Protein AF-A0A520J9D4-F1 (afdb_monomer)

Nearest PDB structures (foldseek):
  1s4c-assembly1_A  TM=6.058E-01  e=1.768E-01  Haemophilus influenzae
  1s4c-assembly1_D  TM=5.474E-01  e=1.868E-01  Haemophilus influenzae
  1s4c-assembly2_B  TM=5.510E-01  e=6.228E-01  Haemophilus influenzae

Solvent-accessible surface area (backbone atoms only — not comparable to full-atom values): 8571 Å² total; per-residue (Å²): 135,86,86,83,84,80,84,82,82,82,83,80,81,81,82,78,74,80,78,78,76,77,42,54,90,76,58,72,62,53,75,66,54,53,54,50,47,53,55,48,49,65,74,66,55,55,92,89,54,34,69,50,75,48,76,60,30,54,35,83,94,47,70,51,62,47,76,47,77,74,46,89,77,75,31,33,27,32,61,85,47,62,50,77,49,66,36,86,65,72,69,53,73,48,48,36,40,56,43,61,36,76,69,38,81,76,50,96,68,39,31,35,27,82,42,66,46,82,38,53,76,42,81,43,44,60,74,42,71,52,74,46,57,47,59,42,23,60

pLDDT: mean 89.0, std 16.45, range [37.81, 98.75]

Structure (mmCIF, N/CA/C/O backbone):
data_AF-A0A520J9D4-F1
#
_entry.id   AF-A0A520J9D4-F1
#
loop_
_atom_site.group_PDB
_atom_site.id
_atom_site.type_symbol
_atom_site.label_atom_id
_atom_site.label_alt_id
_atom_site.label_comp_id
_atom_site.label_asym_id
_atom_site.label_entity_id
_atom_site.label_seq_id
_atom_site.pdbx_PDB_ins_code
_atom_site.Cartn_x
_atom_site.Cartn_y
_atom_site.Cartn_z
_atom_site.occupancy
_atom_site.B_iso_or_equiv
_atom_site.auth_seq_id
_atom_site.auth_comp_id
_atom_site.auth_asym_id
_atom_site.auth_atom_id
_atom_site.pdbx_PDB_model_num
ATOM 1 N N . MET A 1 1 ? -56.507 -25.238 -53.911 1.00 46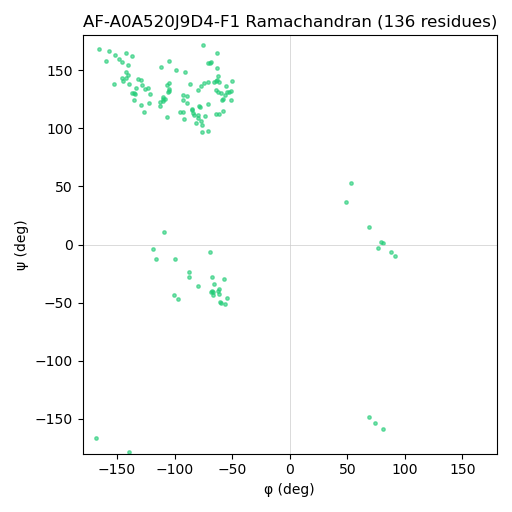.38 1 MET A N 1
ATOM 2 C CA . MET A 1 1 ? -55.665 -24.021 -53.819 1.00 46.38 1 MET A CA 1
ATOM 3 C C . MET A 1 1 ? -54.519 -24.321 -52.855 1.00 46.38 1 MET A C 1
ATOM 5 O O . MET A 1 1 ? -54.764 -24.973 -51.852 1.00 46.38 1 MET A O 1
ATOM 9 N N . ARG A 1 2 ? -53.276 -24.006 -53.240 1.00 37.81 2 ARG A N 1
ATOM 10 C CA . ARG A 1 2 ? -52.013 -24.528 -52.663 1.00 37.81 2 ARG A CA 1
ATOM 11 C C . ARG A 1 2 ? -51.746 -23.975 -51.246 1.00 37.81 2 ARG A C 1
ATOM 13 O O . ARG A 1 2 ? -51.948 -22.777 -51.069 1.00 37.81 2 ARG A O 1
ATOM 20 N N . PRO A 1 3 ? -51.251 -24.770 -50.276 1.00 47.78 3 PRO A N 1
ATOM 21 C CA . PRO A 1 3 ? -50.795 -24.232 -48.999 1.00 47.78 3 PRO A CA 1
ATOM 22 C C . PRO A 1 3 ? -49.384 -23.640 -49.154 1.00 47.78 3 PRO A C 1
ATOM 24 O O . PRO A 1 3 ? -48.503 -24.256 -49.753 1.00 47.78 3 PRO A O 1
ATOM 27 N N . LEU A 1 4 ? -49.178 -22.429 -48.638 1.00 44.75 4 LEU A N 1
ATOM 28 C CA . LEU A 1 4 ? -47.867 -21.789 -48.518 1.00 44.75 4 LEU A CA 1
ATOM 29 C C . LEU A 1 4 ? -47.205 -22.262 -47.216 1.00 44.75 4 LEU A C 1
ATOM 31 O O . LEU A 1 4 ? -47.706 -21.979 -46.132 1.00 44.75 4 LEU A O 1
ATOM 35 N N . LEU A 1 5 ? -46.085 -22.980 -47.329 1.00 48.41 5 LEU A N 1
ATOM 36 C CA . LEU A 1 5 ? -45.170 -23.251 -46.218 1.00 48.41 5 LEU A CA 1
ATOM 37 C C . LEU A 1 5 ? -44.301 -22.004 -45.989 1.00 48.41 5 LEU A C 1
ATOM 39 O O . LEU A 1 5 ? -43.552 -21.609 -46.881 1.00 48.41 5 LEU A O 1
ATOM 43 N N . ALA A 1 6 ? -44.375 -21.404 -44.802 1.00 46.06 6 ALA A N 1
ATOM 44 C CA . ALA A 1 6 ? -43.428 -20.385 -44.362 1.00 46.06 6 ALA A CA 1
ATOM 45 C C . ALA A 1 6 ? -42.298 -21.062 -43.569 1.00 46.06 6 ALA A C 1
ATOM 47 O O . ALA A 1 6 ? -42.534 -21.630 -42.505 1.00 46.06 6 ALA A O 1
ATOM 48 N N . ALA A 1 7 ? -41.076 -21.022 -44.101 1.00 51.00 7 ALA A N 1
ATOM 49 C CA . ALA A 1 7 ? -39.876 -21.480 -43.408 1.00 51.00 7 ALA A CA 1
ATOM 50 C C . ALA A 1 7 ? -39.340 -20.351 -42.514 1.00 51.00 7 ALA A C 1
ATOM 52 O O . ALA A 1 7 ? -38.941 -19.298 -43.011 1.00 51.00 7 ALA A O 1
ATOM 53 N N . ALA A 1 8 ? -39.334 -20.564 -41.198 1.00 50.72 8 ALA A N 1
ATOM 54 C CA . ALA A 1 8 ? -38.698 -19.662 -40.246 1.00 50.72 8 ALA A CA 1
ATOM 55 C C . ALA A 1 8 ? -37.201 -19.998 -40.146 1.00 50.72 8 ALA A C 1
ATOM 57 O O . ALA A 1 8 ? -36.826 -21.072 -39.679 1.00 50.72 8 ALA A O 1
ATOM 58 N N . VAL A 1 9 ? -36.344 -19.081 -40.596 1.00 53.09 9 VAL A N 1
ATOM 59 C CA . VAL A 1 9 ? -34.890 -19.160 -40.409 1.00 53.09 9 VAL A CA 1
ATOM 60 C C . VAL A 1 9 ? -34.566 -18.621 -39.017 1.00 53.09 9 VAL A C 1
ATOM 62 O O . VAL A 1 9 ? -34.725 -17.430 -38.758 1.00 53.09 9 VAL A O 1
ATOM 65 N N . ALA A 1 10 ? -34.125 -19.491 -38.109 1.00 55.66 10 ALA A N 1
ATOM 66 C CA . ALA A 1 10 ? -33.582 -19.074 -36.822 1.00 55.66 10 ALA A CA 1
ATOM 67 C C . ALA A 1 10 ? -32.124 -18.627 -37.014 1.00 55.66 10 ALA A C 1
ATOM 69 O O . ALA A 1 10 ? -31.249 -19.440 -37.307 1.00 55.66 10 ALA A O 1
ATOM 70 N N . ILE A 1 11 ? -31.863 -17.328 -36.862 1.00 59.25 11 ILE A N 1
ATOM 71 C CA . ILE A 1 11 ? -30.504 -16.776 -36.836 1.00 59.25 11 ILE A CA 1
ATOM 72 C C . ILE A 1 11 ? -29.962 -16.974 -35.417 1.00 59.25 11 ILE A C 1
ATOM 74 O O . ILE A 1 11 ? -30.355 -16.269 -34.489 1.00 59.25 11 ILE A O 1
ATOM 78 N N . ALA A 1 12 ? -29.072 -17.949 -35.238 1.00 58.00 12 ALA A N 1
ATOM 79 C CA . ALA A 1 12 ? -28.316 -18.105 -34.003 1.00 58.00 12 ALA A CA 1
ATOM 80 C C . ALA A 1 12 ? -27.191 -17.058 -33.969 1.00 58.00 12 ALA A C 1
ATOM 82 O O . ALA A 1 12 ? -26.209 -17.163 -34.702 1.00 58.00 12 ALA A O 1
ATOM 83 N N . ALA A 1 13 ? -27.342 -16.031 -33.133 1.00 56.25 13 ALA A N 1
ATOM 84 C CA . ALA A 1 13 ? -26.286 -15.061 -32.877 1.00 56.25 13 ALA A CA 1
ATOM 85 C C . ALA A 1 13 ? -25.240 -15.682 -31.936 1.00 56.25 13 ALA A C 1
ATOM 87 O O . ALA A 1 13 ? -25.458 -15.794 -30.731 1.00 56.25 13 ALA A O 1
ATOM 88 N N . THR A 1 14 ? -24.096 -16.098 -32.478 1.00 57.53 14 THR A N 1
ATOM 89 C CA . THR A 1 14 ? -22.933 -16.491 -31.676 1.00 57.53 14 THR A CA 1
ATOM 90 C C . THR A 1 14 ? -22.243 -15.237 -31.149 1.00 57.53 14 THR A C 1
ATOM 92 O O . THR A 1 14 ? -21.451 -14.608 -31.849 1.00 57.53 14 THR A O 1
ATOM 95 N N . SER A 1 15 ? -22.544 -14.852 -29.912 1.00 58.06 15 SER A N 1
ATOM 96 C CA . SER A 1 15 ? -21.785 -13.834 -29.187 1.00 58.06 15 SER A CA 1
ATOM 97 C C . SER A 1 15 ? -20.410 -14.395 -28.812 1.00 58.06 15 SER A C 1
ATOM 99 O O . SER A 1 15 ? -20.276 -15.125 -27.830 1.00 58.06 15 SER A O 1
ATOM 101 N N . SER A 1 16 ? -19.383 -14.080 -29.602 1.00 61.00 16 SER A N 1
ATOM 102 C CA . SER A 1 16 ? -17.990 -14.343 -29.244 1.00 61.00 16 SER A CA 1
ATOM 103 C C . SER A 1 16 ? -17.555 -13.356 -28.160 1.00 61.00 16 SER A C 1
ATOM 105 O O . SER A 1 16 ? -17.425 -12.160 -28.428 1.00 61.00 16 SER A O 1
ATOM 107 N N . LEU A 1 17 ? -17.336 -13.841 -26.937 1.00 55.91 17 LEU A N 1
ATOM 108 C CA . LEU A 1 17 ? -16.644 -13.057 -25.916 1.00 55.91 17 LEU A CA 1
ATOM 109 C C . LEU A 1 17 ? -15.190 -12.832 -26.367 1.00 55.91 17 LEU A C 1
ATOM 111 O O . LEU A 1 17 ? -14.586 -13.757 -26.918 1.00 55.91 17 LEU A O 1
ATOM 115 N N . PRO A 1 18 ? -14.615 -11.635 -26.158 1.00 48.12 18 PRO A N 1
ATOM 116 C CA . PRO A 1 18 ? -13.219 -11.395 -26.487 1.00 48.12 18 PRO A CA 1
ATOM 117 C C . PRO A 1 18 ? -12.338 -12.358 -25.685 1.00 48.12 18 PRO A C 1
ATOM 119 O O . PRO A 1 18 ? -12.493 -12.494 -24.469 1.00 48.12 18 PRO A O 1
ATOM 122 N N . ALA A 1 19 ? -11.422 -13.038 -26.375 1.00 53.91 19 ALA A N 1
ATOM 123 C CA . ALA A 1 19 ? -10.399 -13.843 -25.730 1.00 53.91 19 ALA A CA 1
ATOM 124 C C . ALA A 1 19 ? -9.588 -12.933 -24.798 1.00 53.91 19 ALA A C 1
ATOM 126 O O . ALA A 1 19 ? -9.072 -11.902 -25.231 1.00 53.91 19 ALA A O 1
ATOM 127 N N . ARG A 1 20 ? -9.494 -13.295 -23.514 1.00 58.59 20 ARG A N 1
ATOM 128 C CA . ARG A 1 20 ? -8.547 -12.652 -22.601 1.00 58.59 20 ARG A CA 1
ATOM 129 C C . ARG A 1 20 ? -7.157 -12.921 -23.161 1.00 58.59 20 ARG A C 1
ATOM 131 O O . ARG A 1 20 ? -6.735 -14.074 -23.199 1.00 58.59 20 ARG A O 1
ATOM 138 N N . THR A 1 21 ? -6.476 -11.885 -23.634 1.00 55.00 21 THR A N 1
ATOM 139 C CA . THR A 1 21 ? -5.060 -11.979 -23.975 1.00 55.00 21 THR A CA 1
ATOM 140 C C . THR A 1 21 ? -4.342 -12.423 -22.706 1.00 55.00 21 THR A C 1
ATOM 142 O O . THR A 1 21 ? -4.400 -11.713 -21.702 1.00 55.00 21 THR A O 1
ATOM 145 N N . ALA A 1 22 ? -3.749 -13.619 -22.715 1.00 62.88 22 ALA A N 1
ATOM 146 C CA . ALA A 1 22 ? -2.864 -14.030 -21.633 1.00 62.88 22 ALA A CA 1
ATOM 147 C C . ALA A 1 22 ? -1.765 -12.964 -21.519 1.00 62.88 22 ALA A C 1
ATOM 149 O O . ALA A 1 22 ? -1.215 -12.539 -22.540 1.00 62.88 22 ALA A O 1
ATOM 150 N N . GLY A 1 23 ? -1.540 -12.452 -20.307 1.00 68.62 23 GLY A N 1
ATOM 151 C CA . GLY A 1 23 ? -0.510 -11.441 -20.073 1.00 68.62 23 GLY A CA 1
ATOM 152 C C . GLY A 1 23 ? 0.877 -12.000 -20.387 1.00 68.62 23 GLY A C 1
ATOM 153 O O . GLY A 1 23 ? 1.045 -13.210 -20.507 1.00 68.62 23 GLY A O 1
ATOM 154 N N . ASP A 1 24 ? 1.876 -11.130 -20.520 1.00 78.06 24 ASP A N 1
ATOM 155 C CA . ASP A 1 24 ? 3.270 -11.574 -20.570 1.00 78.06 24 ASP A CA 1
ATOM 156 C C . ASP A 1 24 ? 3.627 -12.231 -19.221 1.00 78.06 24 ASP A C 1
ATOM 158 O O . ASP A 1 24 ? 3.686 -11.521 -18.211 1.00 78.06 24 ASP A O 1
ATOM 162 N N . PRO A 1 25 ? 3.880 -13.555 -19.166 1.00 79.94 25 PRO A N 1
ATOM 163 C CA . PRO A 1 25 ? 4.203 -14.238 -17.913 1.00 79.94 25 PRO A CA 1
ATOM 164 C C . PRO A 1 25 ? 5.580 -13.829 -17.365 1.00 79.94 25 PRO A C 1
ATOM 166 O O . PRO A 1 25 ? 5.953 -14.225 -16.264 1.00 79.94 25 PRO A O 1
ATOM 169 N N . THR A 1 26 ? 6.345 -13.044 -18.130 1.00 84.44 26 THR A N 1
ATOM 170 C CA . THR A 1 26 ? 7.648 -12.481 -17.762 1.00 84.44 26 THR A CA 1
ATOM 171 C C . THR A 1 26 ? 7.603 -10.973 -17.520 1.00 84.44 26 THR A C 1
ATOM 173 O O . THR A 1 26 ? 8.656 -10.348 -17.385 1.00 84.44 26 THR A O 1
ATOM 176 N N . SER A 1 27 ? 6.399 -10.387 -17.437 1.00 87.06 27 SER A N 1
ATOM 177 C CA . SER A 1 27 ? 6.226 -8.952 -17.219 1.00 87.06 27 SER A CA 1
ATOM 178 C C . SER A 1 27 ? 7.044 -8.480 -16.013 1.00 87.06 27 SER A C 1
ATOM 180 O O . SER A 1 27 ? 7.038 -9.085 -14.939 1.00 87.06 27 SER A O 1
ATOM 182 N N . PHE A 1 28 ? 7.776 -7.388 -16.204 1.00 91.75 28 PHE A N 1
ATOM 183 C CA . PHE A 1 28 ? 8.727 -6.858 -15.238 1.00 91.75 28 PHE A CA 1
ATOM 184 C C . PHE A 1 28 ? 8.736 -5.331 -15.302 1.00 91.75 28 PHE A C 1
ATOM 186 O O . PHE A 1 28 ? 8.647 -4.747 -16.381 1.00 91.75 28 PHE A O 1
ATOM 193 N N . ALA A 1 29 ? 8.892 -4.687 -14.146 1.00 94.00 29 ALA A N 1
ATOM 194 C CA . ALA A 1 29 ? 9.115 -3.250 -14.041 1.00 94.00 29 ALA A CA 1
ATOM 195 C C . ALA A 1 29 ? 10.533 -3.000 -13.522 1.00 94.00 29 ALA A C 1
ATOM 197 O O . ALA A 1 29 ? 10.873 -3.397 -12.403 1.00 94.00 29 ALA A O 1
ATOM 198 N N . ALA A 1 30 ? 11.366 -2.312 -14.307 1.00 96.38 30 ALA A N 1
ATOM 199 C CA . ALA A 1 30 ? 12.698 -1.951 -13.847 1.00 96.38 30 ALA A CA 1
ATOM 200 C C . ALA A 1 30 ? 12.615 -0.911 -12.725 1.00 96.38 30 ALA A C 1
ATOM 202 O O . ALA A 1 30 ? 11.669 -0.128 -12.630 1.00 96.38 30 ALA A O 1
ATOM 203 N N . SER A 1 31 ? 13.662 -0.822 -11.899 1.00 96.00 31 SER A N 1
ATOM 204 C CA . SER A 1 31 ? 13.699 0.172 -10.816 1.00 96.00 31 SER A CA 1
ATOM 205 C C . SER A 1 31 ? 13.527 1.616 -11.319 1.00 96.00 31 SER A C 1
ATOM 207 O O . SER A 1 31 ? 12.989 2.462 -10.605 1.00 96.00 31 SER A O 1
ATOM 209 N N . ALA A 1 32 ? 13.961 1.904 -12.552 1.00 97.19 32 ALA A N 1
ATOM 210 C CA . ALA A 1 32 ? 13.746 3.192 -13.202 1.00 97.19 32 ALA A CA 1
ATOM 211 C C . ALA A 1 32 ? 12.260 3.450 -13.502 1.00 97.19 32 ALA A C 1
ATOM 213 O O . ALA A 1 32 ? 11.786 4.554 -13.236 1.00 97.19 32 ALA A O 1
ATOM 214 N N . ASP A 1 33 ? 11.523 2.437 -13.960 1.00 96.12 33 ASP A N 1
ATOM 215 C CA . ASP A 1 33 ? 10.091 2.533 -14.265 1.00 96.12 33 ASP A CA 1
ATOM 216 C C . ASP A 1 33 ? 9.267 2.722 -12.993 1.00 96.12 33 ASP A C 1
ATOM 218 O O . ASP A 1 33 ? 8.368 3.560 -12.949 1.00 96.12 33 ASP A O 1
ATOM 222 N N . VAL A 1 34 ? 9.629 2.012 -11.921 1.00 96.81 34 VAL A N 1
ATOM 223 C CA . VAL A 1 34 ? 9.015 2.180 -10.599 1.00 96.81 34 VAL A CA 1
ATOM 224 C C . VAL A 1 34 ? 9.194 3.616 -10.101 1.00 96.81 34 VAL A C 1
ATOM 226 O O . VAL A 1 34 ? 8.217 4.278 -9.748 1.00 96.81 34 VAL A O 1
ATOM 229 N N . ARG A 1 35 ? 10.426 4.149 -10.136 1.00 97.31 35 ARG A N 1
ATOM 230 C CA . ARG A 1 35 ? 10.697 5.545 -9.742 1.00 97.31 35 ARG A CA 1
ATOM 231 C C . ARG A 1 35 ? 9.954 6.545 -10.626 1.00 97.31 35 ARG A C 1
ATOM 233 O O . ARG A 1 35 ? 9.383 7.505 -10.111 1.00 97.31 35 ARG A O 1
ATOM 240 N N . ALA A 1 36 ? 9.926 6.317 -11.938 1.00 97.31 36 ALA A N 1
ATOM 241 C CA . ALA A 1 36 ? 9.184 7.160 -12.867 1.00 97.31 36 ALA A CA 1
ATOM 242 C C . ALA A 1 36 ? 7.677 7.141 -12.562 1.00 97.31 36 ALA A C 1
ATOM 244 O O . ALA A 1 36 ? 7.034 8.190 -12.605 1.00 97.31 36 ALA A O 1
ATOM 245 N N . ARG A 1 37 ? 7.120 5.981 -12.187 1.00 97.38 37 ARG A N 1
ATOM 246 C CA . ARG A 1 37 ? 5.709 5.844 -11.817 1.00 97.38 37 ARG A CA 1
ATOM 247 C C . ARG A 1 37 ? 5.369 6.575 -10.521 1.00 97.38 37 ARG A C 1
ATOM 249 O O . ARG A 1 37 ? 4.328 7.226 -10.490 1.00 97.38 37 ARG A O 1
ATOM 256 N N . ILE A 1 38 ? 6.236 6.534 -9.505 1.00 97.69 38 ILE A N 1
ATOM 257 C CA . ILE A 1 38 ? 6.069 7.317 -8.265 1.00 97.69 38 ILE A CA 1
ATOM 258 C C . ILE A 1 38 ? 5.946 8.809 -8.600 1.00 97.69 38 ILE A C 1
ATOM 260 O O . ILE A 1 38 ? 4.970 9.453 -8.218 1.00 97.69 38 ILE A O 1
ATOM 264 N N . VAL A 1 39 ? 6.887 9.336 -9.391 1.00 97.81 39 VAL A N 1
ATOM 265 C CA . VAL A 1 39 ? 6.881 10.745 -9.823 1.00 97.81 39 VAL A CA 1
ATOM 266 C C . VAL A 1 39 ? 5.641 11.073 -10.660 1.00 97.81 39 VAL A C 1
ATOM 268 O O . VAL A 1 39 ? 5.067 12.153 -10.530 1.00 97.81 39 VAL A O 1
ATOM 271 N N . ALA A 1 40 ? 5.220 10.163 -11.540 1.00 97.44 40 ALA A N 1
ATOM 272 C CA . ALA A 1 40 ? 4.044 10.364 -12.378 1.00 97.44 40 ALA A CA 1
ATOM 273 C C . ALA A 1 40 ? 2.746 10.405 -11.557 1.00 97.44 40 ALA A C 1
ATOM 275 O O . ALA A 1 40 ? 1.914 11.279 -11.802 1.00 97.44 40 ALA A O 1
ATOM 276 N N . LEU A 1 41 ? 2.572 9.506 -10.580 1.00 97.56 41 LEU A N 1
ATOM 277 C CA . LEU A 1 41 ? 1.410 9.527 -9.689 1.00 97.56 41 LEU A CA 1
ATOM 278 C C . LEU A 1 41 ? 1.351 10.842 -8.913 1.00 97.56 41 LEU A C 1
ATOM 280 O O . LEU A 1 41 ? 0.338 11.531 -8.981 1.00 97.56 41 LEU A O 1
ATOM 284 N N . GLU A 1 42 ? 2.451 11.256 -8.286 1.00 95.88 42 GLU A N 1
ATOM 285 C CA . GLU A 1 42 ? 2.502 12.520 -7.547 1.00 95.88 42 GLU A CA 1
ATOM 286 C C . GLU A 1 42 ? 2.085 13.723 -8.408 1.00 95.88 42 GLU A C 1
ATOM 288 O O . GLU A 1 42 ? 1.265 14.539 -7.984 1.00 95.88 42 GLU A O 1
ATOM 293 N N . LYS A 1 43 ? 2.603 13.808 -9.641 1.00 97.31 43 LYS A N 1
ATOM 294 C CA . LYS A 1 43 ? 2.303 14.903 -10.579 1.00 97.31 43 LYS A CA 1
ATOM 295 C C . LYS A 1 43 ? 0.862 14.912 -11.081 1.00 97.31 43 LYS A C 1
ATOM 297 O O . LYS A 1 43 ? 0.373 15.965 -11.481 1.00 97.31 43 LYS A O 1
ATOM 302 N N . THR A 1 44 ? 0.212 13.752 -11.135 1.00 97.00 44 THR A N 1
ATOM 303 C CA . THR A 1 44 ? -1.124 13.599 -11.735 1.00 97.00 44 THR A CA 1
ATOM 304 C C . THR A 1 44 ? -2.250 13.575 -10.707 1.00 97.00 44 THR A C 1
ATOM 306 O O . THR A 1 44 ? -3.415 13.733 -11.079 1.00 97.00 44 THR A O 1
ATOM 309 N N . MET A 1 45 ? -1.930 13.430 -9.419 1.00 97.19 45 MET A N 1
ATOM 310 C CA . MET A 1 45 ? -2.910 13.537 -8.343 1.00 97.19 45 MET A CA 1
ATOM 311 C C . MET A 1 45 ? -3.535 14.932 -8.293 1.00 97.19 45 MET A C 1
ATOM 313 O O . MET A 1 45 ? -2.853 15.958 -8.272 1.00 97.19 45 MET A O 1
ATOM 317 N N . LYS A 1 46 ? -4.867 14.965 -8.222 1.00 97.12 46 LYS A N 1
ATOM 318 C CA . LYS A 1 46 ? -5.634 16.210 -8.120 1.00 97.12 46 LYS A CA 1
ATOM 319 C C . LYS A 1 46 ? -5.457 16.848 -6.732 1.00 97.12 46 LYS A C 1
ATOM 321 O O . LYS A 1 46 ? -5.205 16.134 -5.756 1.00 97.12 46 LYS A O 1
ATOM 326 N N . PRO A 1 47 ? -5.653 18.172 -6.591 1.00 96.19 47 PRO A N 1
ATOM 327 C CA . PRO A 1 47 ? -5.734 18.805 -5.277 1.00 96.19 47 PRO A CA 1
ATOM 328 C C . PRO A 1 47 ? -6.777 18.114 -4.386 1.00 96.19 47 PRO A C 1
ATOM 330 O O . PRO A 1 47 ? -7.893 17.845 -4.827 1.00 96.19 47 PRO A O 1
ATOM 333 N N . GLY A 1 48 ? -6.400 17.796 -3.146 1.00 95.31 48 GLY A N 1
ATOM 334 C CA . GLY A 1 48 ? -7.260 17.090 -2.187 1.00 95.31 48 GLY A CA 1
ATOM 335 C C . GLY A 1 48 ? -7.405 15.579 -2.414 1.00 95.31 48 GLY A C 1
ATOM 336 O O . GLY A 1 48 ? -8.042 14.909 -1.606 1.00 95.31 48 GLY A O 1
ATOM 337 N N . GLN A 1 49 ? -6.807 15.013 -3.466 1.00 97.25 49 GLN A N 1
ATOM 338 C CA . GLN A 1 49 ? -6.805 13.567 -3.672 1.00 97.25 49 GLN A CA 1
ATOM 339 C C . GLN A 1 49 ? -5.885 12.887 -2.646 1.00 97.25 49 GLN A C 1
ATOM 341 O O . GLN A 1 49 ? -4.691 13.179 -2.585 1.00 97.25 49 GLN A O 1
ATOM 346 N N . GLY A 1 50 ? -6.452 11.986 -1.839 1.00 97.31 50 GLY A N 1
ATOM 347 C CA . GLY A 1 50 ? -5.735 11.276 -0.775 1.00 97.31 50 GLY A CA 1
ATOM 348 C C . GLY A 1 50 ? -5.045 9.988 -1.220 1.00 97.31 50 GLY A C 1
ATOM 349 O O . GLY A 1 50 ? -4.075 9.584 -0.593 1.00 97.31 50 GLY A O 1
ATOM 350 N N . PHE A 1 51 ? -5.509 9.367 -2.303 1.00 97.38 51 PHE A N 1
ATOM 351 C CA . PHE A 1 51 ? -5.020 8.074 -2.778 1.00 97.38 51 PHE A CA 1
ATOM 352 C C . PHE A 1 51 ? -4.971 8.029 -4.304 1.00 97.38 51 PHE A C 1
ATOM 354 O O . PHE A 1 51 ? -5.843 8.583 -4.985 1.00 97.38 51 PHE A O 1
ATOM 361 N N . ALA A 1 52 ? -3.960 7.358 -4.841 1.00 97.38 52 ALA A N 1
ATOM 362 C CA . ALA A 1 52 ? -3.896 6.949 -6.234 1.00 97.38 52 ALA A CA 1
ATOM 363 C C . ALA A 1 52 ? -3.249 5.566 -6.339 1.00 97.38 52 ALA A C 1
ATOM 365 O O . ALA A 1 52 ? -2.359 5.235 -5.562 1.00 97.38 52 ALA A O 1
ATOM 366 N N . MET A 1 53 ? -3.663 4.796 -7.340 1.00 95.94 53 MET A N 1
ATOM 367 C CA . MET A 1 53 ? -3.099 3.485 -7.641 1.00 95.94 53 MET A CA 1
ATOM 368 C C . MET A 1 53 ? -2.795 3.389 -9.132 1.00 95.94 53 MET A C 1
ATOM 370 O O . MET A 1 53 ? -3.560 3.886 -9.962 1.00 95.94 53 MET A O 1
ATOM 374 N N . ALA A 1 54 ? -1.695 2.728 -9.478 1.00 94.44 54 ALA A N 1
ATOM 375 C CA . ALA A 1 54 ? -1.403 2.339 -10.851 1.00 94.44 54 ALA A CA 1
ATOM 376 C C . ALA A 1 54 ? -0.686 0.984 -10.892 1.00 94.44 54 ALA A C 1
ATOM 378 O O . ALA A 1 54 ? 0.207 0.757 -10.077 1.00 94.44 54 ALA A O 1
ATOM 379 N N . PRO A 1 55 ? -1.009 0.102 -11.853 1.00 92.94 55 PRO A N 1
ATOM 380 C CA . PRO A 1 55 ? -0.271 -1.143 -12.026 1.00 92.94 55 PRO A CA 1
ATOM 381 C C . PRO A 1 55 ? 1.191 -0.867 -12.415 1.00 92.94 55 PRO A C 1
ATOM 383 O O . PRO A 1 55 ? 1.474 0.042 -13.205 1.00 92.94 55 PRO A O 1
ATOM 386 N N . LEU A 1 56 ? 2.113 -1.660 -11.865 1.00 93.12 56 LEU A N 1
ATOM 387 C CA . LEU A 1 56 ? 3.520 -1.721 -12.281 1.00 93.12 56 LEU A CA 1
ATOM 388 C C . LEU A 1 56 ? 3.769 -2.938 -13.176 1.00 93.12 56 LEU A C 1
ATOM 390 O O . LEU A 1 56 ? 4.445 -2.816 -14.192 1.00 93.12 56 LEU A O 1
ATOM 394 N N . VAL A 1 57 ? 3.204 -4.087 -12.801 1.00 92.88 57 VAL A N 1
ATOM 395 C CA . VAL A 1 57 ? 3.328 -5.373 -13.501 1.00 92.88 57 VAL A CA 1
ATOM 396 C C . VAL A 1 57 ? 1.968 -6.066 -13.473 1.00 92.88 57 VAL A C 1
ATOM 398 O O . VAL A 1 57 ? 1.297 -6.037 -12.442 1.00 92.88 57 VAL A O 1
ATOM 401 N N . GLN A 1 58 ? 1.558 -6.684 -14.582 1.00 88.81 58 GLN A N 1
ATOM 402 C CA . GLN A 1 58 ? 0.312 -7.450 -14.676 1.00 88.81 58 GLN A CA 1
ATOM 403 C C . GLN A 1 58 ? 0.543 -8.749 -15.447 1.00 88.81 58 GLN A C 1
ATOM 405 O O . GLN A 1 58 ? 1.086 -8.721 -16.550 1.00 88.81 58 GLN A O 1
ATOM 410 N N . ALA A 1 59 ? 0.095 -9.869 -14.886 1.00 85.38 59 ALA A N 1
ATOM 411 C CA . ALA A 1 59 ? 0.160 -11.184 -15.515 1.00 85.38 59 ALA A CA 1
ATOM 412 C C . ALA A 1 59 ? -0.977 -12.065 -14.981 1.00 85.38 59 ALA A C 1
ATOM 414 O O . ALA A 1 59 ? -1.279 -12.022 -13.793 1.00 85.38 59 ALA A O 1
ATOM 415 N N . ASP A 1 60 ? -1.630 -12.828 -15.862 1.00 84.44 60 ASP A N 1
ATOM 416 C CA . ASP A 1 60 ? -2.641 -13.844 -15.517 1.00 84.44 60 ASP A CA 1
ATOM 417 C C . ASP A 1 60 ? -3.748 -13.401 -14.540 1.00 84.44 60 ASP A C 1
ATOM 419 O O . ASP A 1 60 ? -4.242 -14.169 -13.720 1.00 84.44 60 ASP A O 1
ATOM 423 N N . GLY A 1 61 ? -4.183 -12.142 -14.652 1.00 80.62 61 GLY A N 1
ATOM 424 C CA . GLY A 1 61 ? -5.223 -11.571 -13.788 1.00 80.62 61 GLY A CA 1
ATOM 425 C C . GLY A 1 61 ? -4.723 -11.098 -12.420 1.00 80.62 61 GLY A C 1
ATOM 426 O O . GLY A 1 61 ? -5.514 -10.572 -11.644 1.00 80.62 61 GLY A O 1
ATOM 427 N N . THR A 1 62 ? -3.426 -11.220 -12.143 1.00 84.44 62 THR A N 1
ATOM 428 C CA . THR A 1 62 ? -2.746 -10.652 -10.976 1.00 84.44 62 THR A CA 1
ATOM 429 C C . THR A 1 62 ? -2.033 -9.351 -11.349 1.00 84.44 62 THR A C 1
ATOM 431 O O . THR A 1 62 ? -1.591 -9.157 -12.485 1.00 84.44 62 THR A O 1
ATOM 434 N N . SER A 1 63 ? -1.915 -8.441 -10.382 1.00 90.38 63 SER A N 1
ATOM 435 C CA . SER A 1 63 ? -1.210 -7.170 -10.536 1.00 90.38 63 SER A CA 1
ATOM 436 C C . SER A 1 63 ? -0.299 -6.925 -9.341 1.00 90.38 63 SER A C 1
ATOM 438 O O .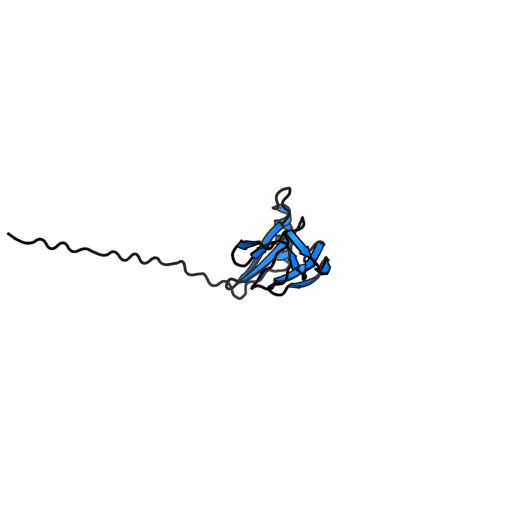 SER A 1 63 ? -0.735 -7.050 -8.201 1.00 90.38 63 SER A O 1
ATOM 440 N N . ALA A 1 64 ? 0.938 -6.508 -9.603 1.00 93.56 64 ALA A N 1
ATOM 441 C CA . ALA A 1 64 ? 1.731 -5.771 -8.630 1.00 93.56 64 ALA A CA 1
ATOM 442 C C . ALA A 1 64 ? 1.539 -4.284 -8.934 1.00 93.56 64 ALA A C 1
ATOM 444 O O . ALA A 1 64 ? 1.917 -3.801 -10.007 1.00 93.56 64 ALA A O 1
ATOM 445 N N . SER A 1 65 ? 0.905 -3.567 -8.014 1.00 95.69 65 SER A N 1
ATOM 446 C CA . SER A 1 65 ? 0.526 -2.167 -8.198 1.00 95.69 65 SER A CA 1
ATOM 447 C C . SER A 1 65 ? 1.334 -1.253 -7.287 1.00 95.69 65 SER A C 1
ATOM 449 O O . SER A 1 65 ? 1.790 -1.651 -6.221 1.00 95.69 65 SER A O 1
ATOM 451 N N . LEU A 1 66 ? 1.501 -0.007 -7.718 1.00 97.31 66 LEU A N 1
ATOM 452 C CA . LEU A 1 66 ? 1.958 1.074 -6.865 1.00 97.31 66 LEU A CA 1
ATOM 453 C C . LEU A 1 66 ? 0.747 1.788 -6.276 1.00 97.31 66 LEU A C 1
ATOM 455 O O . LEU A 1 66 ? -0.117 2.261 -7.019 1.00 97.31 66 LEU A O 1
ATOM 459 N N . GLU A 1 67 ? 0.756 1.937 -4.961 1.00 97.31 67 GLU A N 1
ATOM 460 C CA . GLU A 1 67 ? -0.153 2.803 -4.227 1.00 97.31 67 GLU A CA 1
ATOM 461 C C . GLU A 1 67 ? 0.563 4.068 -3.762 1.00 97.31 67 GLU A C 1
ATOM 463 O O . GLU A 1 67 ? 1.707 4.029 -3.305 1.00 97.31 67 GLU A O 1
ATOM 468 N N . TYR A 1 68 ? -0.117 5.205 -3.875 1.00 98.06 68 TYR A N 1
ATOM 469 C CA . TYR A 1 68 ? 0.386 6.503 -3.450 1.00 98.06 68 TYR A CA 1
ATOM 470 C C . TYR A 1 68 ? -0.619 7.155 -2.502 1.00 98.06 68 TYR A C 1
ATOM 472 O O . TYR A 1 68 ? -1.720 7.536 -2.907 1.00 98.06 68 TYR A O 1
ATOM 480 N N . TRP A 1 69 ? -0.209 7.320 -1.247 1.00 97.88 69 TRP A N 1
ATOM 481 C CA . TRP A 1 69 ? -1.036 7.836 -0.160 1.00 97.88 69 TRP A CA 1
ATOM 482 C C . TRP A 1 69 ? -0.594 9.253 0.241 1.00 97.88 69 TRP A C 1
ATOM 484 O O . TRP A 1 69 ? 0.566 9.492 0.565 1.00 97.88 69 TRP A O 1
ATOM 494 N N . LYS A 1 70 ? -1.532 10.206 0.233 1.00 97.06 70 LYS A N 1
ATOM 495 C CA . LYS A 1 70 ? -1.379 11.598 0.712 1.00 97.06 70 LYS A CA 1
ATOM 496 C C . LYS A 1 70 ? -2.274 11.923 1.907 1.00 97.06 70 LYS A C 1
ATOM 498 O O . LYS A 1 70 ? -2.110 12.971 2.526 1.00 97.06 70 LYS A O 1
ATOM 503 N N . ALA A 1 71 ? -3.232 11.053 2.205 1.00 96.56 71 ALA A N 1
ATOM 504 C CA . ALA A 1 71 ? -4.116 11.138 3.355 1.00 96.56 71 ALA A CA 1
ATOM 505 C C . ALA A 1 71 ? -4.489 9.717 3.813 1.00 96.56 71 ALA A C 1
ATOM 507 O O . ALA A 1 71 ? -4.374 8.787 3.011 1.00 96.56 71 ALA A O 1
ATOM 508 N N . PRO A 1 72 ? -4.941 9.536 5.066 1.00 95.12 72 PRO A N 1
ATOM 509 C CA . PRO A 1 72 ? -5.424 8.244 5.539 1.00 95.12 72 PRO A CA 1
ATOM 510 C C . PRO A 1 72 ? -6.543 7.682 4.654 1.00 95.12 72 PRO A C 1
ATOM 512 O O . PRO A 1 72 ? -7.458 8.413 4.259 1.00 95.12 72 PRO A O 1
ATOM 515 N N . GLY A 1 73 ? -6.461 6.385 4.360 1.00 93.88 73 GLY A N 1
ATOM 516 C CA . GLY A 1 73 ? -7.524 5.631 3.706 1.00 93.88 73 GLY A CA 1
ATOM 517 C C . GLY A 1 73 ? -8.685 5.316 4.643 1.00 93.88 73 GLY A C 1
ATOM 518 O O . GLY A 1 73 ? -8.618 5.539 5.855 1.00 93.88 73 GLY A O 1
ATOM 519 N N . LYS A 1 74 ? -9.761 4.777 4.068 1.00 95.50 74 LYS A N 1
ATOM 520 C CA . LYS A 1 74 ? -10.788 4.105 4.863 1.00 95.50 74 LYS A CA 1
ATOM 521 C C . LYS A 1 74 ? -10.279 2.722 5.263 1.00 95.50 74 LYS A C 1
ATOM 523 O O . LYS A 1 74 ? -9.756 2.040 4.387 1.00 95.50 74 LYS A O 1
ATOM 528 N N . PRO A 1 75 ? -10.479 2.295 6.517 1.00 97.62 75 PRO A N 1
ATOM 529 C CA . PRO A 1 75 ? -10.128 0.945 6.919 1.00 97.62 75 PRO A CA 1
ATOM 530 C C . PRO A 1 75 ? -10.911 -0.105 6.143 1.00 97.62 75 PRO A C 1
ATOM 532 O O . PRO A 1 75 ? -12.121 0.054 5.918 1.00 97.62 75 PRO A O 1
ATOM 535 N N . ALA A 1 76 ? -10.231 -1.182 5.779 1.00 98.00 76 ALA A N 1
ATOM 536 C CA . ALA A 1 76 ? -10.771 -2.212 4.918 1.00 98.00 76 ALA A CA 1
ATOM 537 C C . ALA A 1 76 ? -10.330 -3.624 5.318 1.00 98.00 76 ALA A C 1
ATOM 539 O O . ALA A 1 76 ? -9.426 -3.837 6.121 1.00 98.00 76 ALA A O 1
ATOM 540 N N . VAL A 1 77 ? -11.034 -4.605 4.762 1.00 98.31 77 VAL A N 1
ATOM 541 C CA . VAL A 1 77 ? -10.698 -6.026 4.783 1.00 98.31 77 VAL A CA 1
ATOM 542 C C . VAL A 1 77 ? -10.901 -6.570 3.375 1.00 98.31 77 VAL A C 1
ATOM 544 O O . VAL A 1 77 ? -11.990 -6.430 2.806 1.00 98.31 77 VAL A O 1
ATOM 547 N N . HIS A 1 78 ? -9.883 -7.263 2.873 1.00 97.81 78 HIS A N 1
ATOM 548 C CA . HIS A 1 78 ? -9.972 -8.161 1.728 1.00 97.81 78 HIS A CA 1
ATOM 549 C C . HIS A 1 78 ? -10.267 -9.577 2.249 1.00 97.81 78 HIS A C 1
ATOM 551 O O . HIS A 1 78 ? -9.395 -10.166 2.888 1.00 97.81 78 HIS A O 1
ATOM 557 N N . PRO A 1 79 ? -11.485 -10.131 2.078 1.00 97.44 79 PRO A N 1
ATOM 558 C CA . PRO A 1 79 ? -11.851 -11.405 2.707 1.00 97.44 79 PRO A CA 1
ATOM 559 C C . PRO A 1 79 ? -11.053 -12.600 2.182 1.00 97.44 79 PRO A C 1
ATOM 561 O O . PRO A 1 79 ? -10.741 -13.504 2.952 1.00 97.44 79 PRO A O 1
ATOM 564 N N . ASP A 1 80 ? -10.711 -12.570 0.893 1.00 96.62 80 ASP A N 1
ATOM 565 C CA . ASP A 1 80 ? -10.172 -13.719 0.158 1.00 96.62 80 ASP A CA 1
ATOM 566 C C . ASP A 1 80 ? -8.762 -13.471 -0.405 1.00 96.62 80 ASP A C 1
ATOM 568 O O . ASP A 1 80 ? -8.150 -14.373 -0.976 1.00 96.62 80 ASP A O 1
ATOM 572 N N . GLU A 1 81 ? -8.227 -12.258 -0.242 1.00 94.94 81 GLU A N 1
ATOM 573 C CA . GLU A 1 81 ? -6.949 -11.837 -0.817 1.00 94.94 81 GLU A CA 1
ATOM 574 C C . GLU A 1 81 ? -6.005 -11.371 0.291 1.00 94.94 81 GLU A C 1
ATOM 576 O O . GLU A 1 81 ? -6.398 -10.641 1.199 1.00 94.94 81 GLU A O 1
ATOM 581 N N . ALA A 1 82 ? -4.754 -11.820 0.224 1.00 96.12 82 ALA A N 1
ATOM 582 C CA . ALA A 1 82 ? -3.686 -11.284 1.054 1.00 96.12 82 ALA A CA 1
ATOM 583 C C . ALA A 1 82 ? -2.996 -10.131 0.321 1.00 96.12 82 ALA A C 1
ATOM 585 O O . ALA A 1 82 ? -2.834 -10.177 -0.899 1.00 96.12 82 ALA A O 1
ATOM 586 N N . GLU A 1 83 ? -2.503 -9.154 1.075 1.00 95.75 83 GLU A N 1
ATOM 587 C CA . GLU A 1 83 ? -1.741 -8.036 0.529 1.00 95.75 83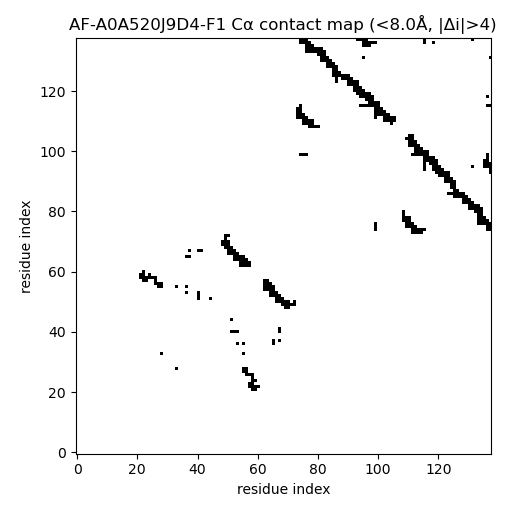 GLU A CA 1
ATOM 588 C C . GLU A 1 83 ? -0.291 -8.091 0.986 1.00 95.75 83 GLU A C 1
ATOM 590 O O . GLU A 1 83 ? 0.008 -8.090 2.180 1.00 95.75 83 GLU A O 1
ATOM 595 N N . TYR A 1 84 ? 0.623 -8.120 0.023 1.00 96.81 84 TYR A N 1
ATOM 596 C CA . 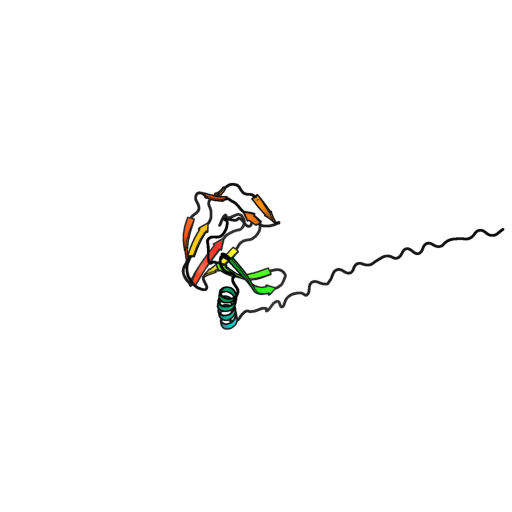TYR A 1 84 ? 2.050 -7.973 0.260 1.00 96.81 84 TYR A CA 1
ATOM 597 C C . TYR A 1 84 ? 2.507 -6.629 -0.293 1.00 96.81 84 TYR A C 1
ATOM 599 O O . TYR A 1 84 ? 2.329 -6.354 -1.480 1.00 96.81 84 TYR A O 1
ATOM 607 N N . ALA A 1 85 ? 3.145 -5.814 0.542 1.00 97.44 85 ALA A N 1
ATOM 608 C CA . ALA A 1 85 ? 3.622 -4.505 0.132 1.00 97.44 85 ALA A CA 1
ATOM 609 C C . ALA A 1 85 ? 4.989 -4.172 0.731 1.00 97.44 85 ALA A C 1
ATOM 611 O O . ALA A 1 85 ? 5.384 -4.650 1.797 1.00 97.44 85 ALA A O 1
ATOM 612 N N . THR A 1 86 ? 5.708 -3.304 0.020 1.00 98.00 86 THR A N 1
ATOM 613 C CA . THR A 1 86 ? 6.950 -2.692 0.481 1.00 98.00 86 THR A CA 1
ATOM 614 C C . THR A 1 86 ? 6.881 -1.180 0.317 1.00 98.00 86 THR A C 1
ATOM 616 O O . THR A 1 86 ? 6.344 -0.665 -0.668 1.00 98.00 86 THR A O 1
ATOM 619 N N . VAL A 1 87 ? 7.424 -0.446 1.285 1.00 98.38 87 VAL A N 1
ATOM 620 C CA . VAL A 1 87 ? 7.424 1.016 1.263 1.00 98.38 87 VAL A CA 1
ATOM 621 C C . VAL A 1 87 ? 8.542 1.502 0.348 1.00 98.38 87 VAL A C 1
ATOM 623 O O . VAL A 1 87 ? 9.726 1.414 0.672 1.00 98.38 87 VAL A O 1
ATOM 626 N N . MET A 1 88 ? 8.158 2.048 -0.803 1.00 97.56 88 MET A N 1
ATOM 627 C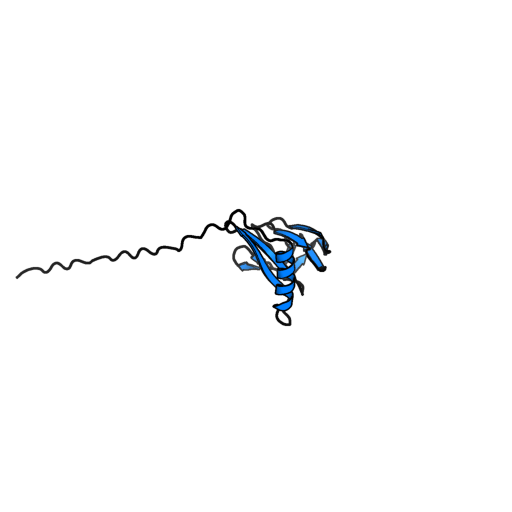 CA . MET A 1 88 ? 9.109 2.466 -1.837 1.00 97.56 88 MET A CA 1
ATOM 628 C C . MET A 1 88 ? 9.621 3.900 -1.660 1.00 97.56 88 MET A C 1
ATOM 630 O O . MET A 1 88 ? 10.718 4.225 -2.112 1.00 97.56 88 MET A O 1
ATOM 634 N N . ALA A 1 89 ? 8.825 4.768 -1.033 1.00 97.31 89 ALA A N 1
ATOM 635 C CA . ALA A 1 89 ? 9.145 6.170 -0.791 1.00 97.31 89 ALA A CA 1
ATOM 636 C C . ALA A 1 89 ? 8.286 6.732 0.351 1.00 97.31 89 ALA A C 1
ATOM 638 O O . ALA A 1 89 ? 7.191 6.238 0.615 1.00 97.31 89 ALA A O 1
ATOM 639 N N . GLY A 1 90 ? 8.765 7.806 0.981 1.00 97.06 90 GLY A N 1
ATOM 640 C CA . GLY A 1 90 ? 8.016 8.533 2.004 1.00 97.06 90 GLY A CA 1
ATOM 641 C C . GLY A 1 90 ? 7.928 7.803 3.346 1.00 97.06 90 GLY A C 1
ATOM 642 O O . GLY A 1 90 ? 8.814 7.035 3.725 1.00 97.06 90 GLY A O 1
ATOM 643 N N . SER A 1 91 ? 6.871 8.111 4.090 1.00 98.06 91 SER A N 1
ATOM 644 C CA . SER A 1 91 ? 6.566 7.534 5.396 1.00 98.06 91 SER A CA 1
ATOM 645 C C . SER A 1 91 ? 5.058 7.538 5.633 1.00 98.06 91 SER A C 1
ATOM 647 O O . SER A 1 91 ? 4.307 8.236 4.950 1.00 98.06 91 SER A O 1
ATOM 649 N N . GLY A 1 92 ? 4.606 6.749 6.604 1.00 97.44 92 GLY A N 1
ATOM 650 C CA . GLY A 1 92 ? 3.186 6.617 6.902 1.00 97.44 92 GLY A CA 1
ATOM 651 C C . GLY A 1 92 ? 2.923 5.901 8.216 1.00 97.44 92 GLY A C 1
ATOM 652 O O . GLY A 1 92 ? 3.814 5.719 9.049 1.00 97.44 92 GLY A O 1
ATOM 653 N N . THR A 1 93 ? 1.674 5.508 8.418 1.00 98.12 93 THR A N 1
ATOM 654 C CA . THR A 1 93 ? 1.258 4.666 9.538 1.00 98.12 93 THR A CA 1
ATOM 655 C C . THR A 1 93 ? 0.321 3.598 9.003 1.00 98.12 93 THR A C 1
ATOM 657 O O . THR A 1 93 ? -0.628 3.930 8.301 1.00 98.12 9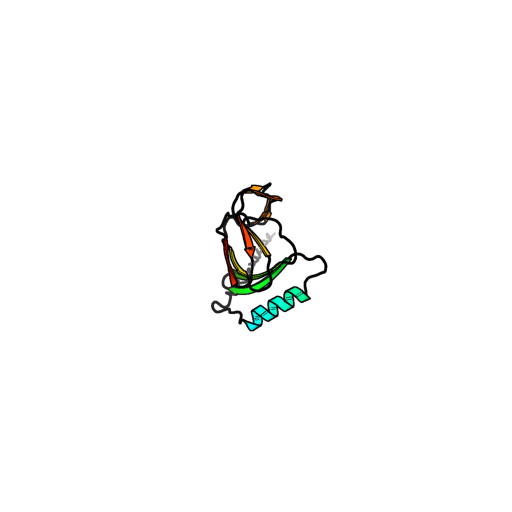3 THR A O 1
ATOM 660 N N . LEU A 1 94 ? 0.589 2.344 9.353 1.00 98.31 94 LEU A N 1
ATOM 661 C CA . LEU A 1 94 ? -0.304 1.217 9.115 1.00 98.31 94 LEU A CA 1
ATOM 662 C C . LEU A 1 94 ? -0.957 0.833 10.439 1.00 98.31 94 LEU A C 1
ATOM 664 O O . LEU A 1 94 ? -0.265 0.664 11.446 1.00 98.31 94 LEU A O 1
ATOM 668 N N . VAL A 1 95 ? -2.272 0.667 10.434 1.00 98.56 95 VAL A N 1
ATOM 669 C CA . VAL A 1 95 ? -3.005 -0.002 11.510 1.00 98.56 95 VAL A CA 1
ATOM 670 C C . VAL A 1 95 ? -3.491 -1.310 10.920 1.00 98.56 95 VAL A C 1
ATOM 672 O O . VAL A 1 95 ? -4.088 -1.274 9.865 1.00 98.56 95 VAL A O 1
ATOM 675 N N . SER A 1 96 ? -3.217 -2.454 11.541 1.00 98.38 96 SER A N 1
ATOM 676 C CA . SER A 1 96 ? -3.695 -3.744 11.017 1.00 98.38 96 SER A CA 1
ATOM 677 C C . SER A 1 96 ? -4.048 -4.738 12.121 1.00 98.38 96 SER A C 1
ATOM 679 O O . SER A 1 96 ? -3.572 -4.626 13.255 1.00 98.38 96 SER A O 1
ATOM 681 N N . GLY A 1 97 ? -4.896 -5.713 11.798 1.00 98.50 97 GLY A N 1
ATOM 682 C CA . GLY A 1 97 ? -5.487 -6.649 12.750 1.00 98.50 97 GLY A CA 1
ATOM 683 C C . GLY A 1 97 ? -6.690 -6.057 13.481 1.00 98.50 97 GLY A C 1
ATOM 684 O O . GLY A 1 97 ? -7.305 -5.096 13.030 1.00 98.50 97 GLY A O 1
ATOM 685 N N . GLY A 1 98 ? -7.029 -6.628 14.634 1.00 98.38 98 GLY A N 1
ATOM 686 C CA . GLY A 1 98 ? -8.162 -6.155 15.424 1.00 98.38 98 GLY A CA 1
ATOM 687 C C . GLY A 1 98 ? -9.51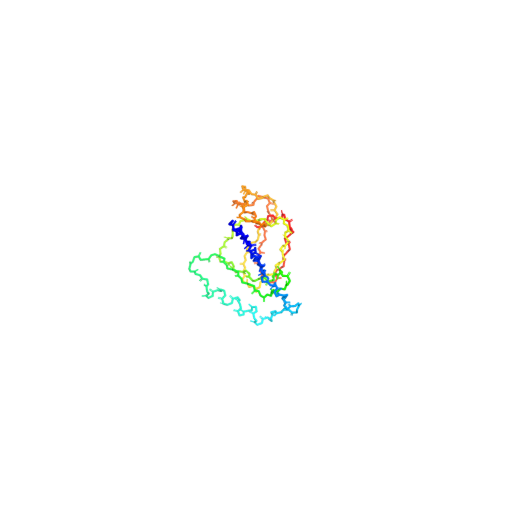5 -6.429 14.760 1.00 98.38 98 GLY A C 1
ATOM 688 O O . GLY A 1 98 ? -9.696 -7.439 14.083 1.00 98.38 98 GLY A O 1
ATOM 689 N N . THR A 1 99 ? -10.483 -5.544 15.002 1.00 98.50 99 THR A N 1
ATOM 690 C CA . THR A 1 99 ? -11.867 -5.653 14.515 1.00 98.50 99 THR A CA 1
ATOM 691 C C . THR A 1 99 ? -12.239 -4.447 13.662 1.00 98.50 99 THR A C 1
ATOM 693 O O . THR A 1 99 ? -12.080 -3.305 14.095 1.00 98.50 99 THR A O 1
ATOM 696 N N . LEU A 1 100 ? -12.783 -4.704 12.470 1.00 98.62 100 LEU A N 1
ATOM 697 C CA . LEU A 1 100 ? -13.354 -3.674 11.606 1.00 98.62 100 LEU A CA 1
ATOM 698 C C . LEU A 1 100 ? -14.750 -3.282 12.114 1.00 98.62 100 LEU A C 1
ATOM 700 O O . LEU A 1 100 ? -15.660 -4.110 12.162 1.00 98.62 100 LEU A O 1
ATOM 704 N N . VAL A 1 101 ? -14.926 -2.020 12.497 1.00 98.62 101 VAL A N 1
ATOM 705 C CA . VAL A 1 101 ? -16.191 -1.508 13.044 1.00 98.62 101 VAL A CA 1
ATOM 706 C C . VAL A 1 101 ? -17.117 -1.053 11.919 1.00 98.62 101 VAL A C 1
ATOM 708 O O . VAL A 1 101 ? -16.676 -0.386 10.985 1.00 98.62 101 VAL A O 1
ATOM 711 N N . ALA A 1 102 ? -18.408 -1.377 12.047 1.00 98.06 102 ALA A N 1
ATOM 712 C CA . ALA A 1 102 ? -19.455 -1.073 11.066 1.00 98.06 102 ALA A CA 1
ATOM 713 C C . ALA A 1 102 ? -19.120 -1.562 9.635 1.00 98.06 102 ALA A C 1
ATOM 715 O O . ALA A 1 102 ? -19.168 -0.776 8.686 1.00 98.06 102 ALA A O 1
ATOM 716 N N . PRO A 1 103 ? -18.776 -2.856 9.461 1.00 97.88 103 PRO A N 1
ATOM 717 C CA . PRO A 1 103 ? -18.344 -3.379 8.175 1.00 97.88 103 PRO A CA 1
ATOM 718 C C . PRO A 1 103 ? -19.468 -3.298 7.139 1.00 97.88 103 PRO A C 1
ATOM 720 O O . PRO A 1 103 ? -20.607 -3.712 7.379 1.00 97.88 103 PRO A O 1
ATOM 723 N N . LYS A 1 104 ? -19.130 -2.801 5.952 1.00 98.19 104 LYS A N 1
ATOM 724 C CA . LYS A 1 104 ? -20.026 -2.704 4.807 1.00 98.19 104 LYS A CA 1
ATOM 725 C C . LYS A 1 104 ? -19.316 -3.179 3.550 1.00 98.19 104 LYS A C 1
ATOM 727 O O . LYS A 1 104 ? -18.296 -2.621 3.151 1.00 98.19 104 LYS A O 1
ATOM 732 N N . LEU A 1 105 ? -19.917 -4.164 2.884 1.00 97.88 105 LEU A N 1
ATOM 733 C CA . LEU A 1 105 ? -19.491 -4.576 1.551 1.00 97.88 105 LEU A CA 1
ATOM 734 C C . LEU A 1 105 ? -19.584 -3.379 0.597 1.00 97.88 105 LEU A C 1
ATOM 736 O O . LEU A 1 105 ? -20.643 -2.753 0.465 1.00 97.88 105 LEU A O 1
ATOM 740 N N . ARG A 1 106 ? -18.469 -3.053 -0.053 1.00 96.31 106 ARG A N 1
ATOM 741 C CA . ARG A 1 106 ? -18.380 -1.960 -1.028 1.00 96.31 106 ARG A CA 1
ATOM 742 C C . ARG A 1 106 ? -18.524 -2.479 -2.443 1.00 96.31 106 ARG A C 1
ATOM 744 O O . ARG A 1 106 ? -19.290 -1.926 -3.227 1.00 96.31 106 ARG A O 1
ATOM 751 N N . PHE A 1 107 ? -17.803 -3.550 -2.730 1.00 93.50 107 PHE A N 1
ATOM 752 C CA . PHE A 1 107 ? -17.851 -4.322 -3.961 1.00 93.50 107 PHE A CA 1
ATOM 753 C C . PHE A 1 107 ? -17.320 -5.732 -3.667 1.00 93.50 107 PHE A C 1
ATOM 755 O O . PHE A 1 107 ? -16.761 -5.948 -2.589 1.00 93.50 107 PHE A O 1
ATOM 762 N N . PRO A 1 108 ? -17.524 -6.711 -4.567 1.00 95.69 108 PRO A N 1
ATOM 763 C CA . PRO A 1 108 ? -17.003 -8.060 -4.366 1.00 95.69 108 PRO A CA 1
ATOM 764 C C . PRO A 1 108 ? -15.506 -8.028 -4.035 1.00 95.69 108 PRO A C 1
ATOM 766 O O . PRO A 1 108 ? -14.738 -7.420 -4.774 1.00 95.69 108 PRO A O 1
ATOM 769 N N . GLY A 1 109 ? -15.122 -8.631 -2.909 1.00 95.12 109 GLY A N 1
ATOM 770 C CA . GLY A 1 109 ? -13.735 -8.656 -2.435 1.00 95.12 109 GLY A CA 1
ATOM 771 C C . GLY A 1 109 ? -13.296 -7.479 -1.551 1.00 95.12 109 GLY A C 1
ATOM 772 O O . GLY A 1 109 ? -12.212 -7.561 -0.990 1.00 95.12 109 GLY A O 1
ATOM 773 N N . LEU A 1 110 ? -14.115 -6.432 -1.353 1.00 96.94 110 LEU A N 1
ATOM 774 C CA . LEU A 1 110 ? -13.784 -5.313 -0.455 1.00 96.94 110 LEU A CA 1
ATOM 775 C C . LEU A 1 110 ? -14.899 -5.005 0.549 1.00 96.94 110 LEU A C 1
ATOM 777 O O . LEU A 1 110 ? -16.006 -4.576 0.189 1.00 96.94 110 LEU A O 1
ATOM 781 N N . VAL A 1 111 ? -14.559 -5.120 1.831 1.00 98.50 111 VAL A N 1
ATOM 782 C CA . VAL A 1 111 ? -15.373 -4.651 2.955 1.00 98.50 111 VAL A CA 1
ATOM 783 C C . VAL A 1 111 ? -14.679 -3.448 3.589 1.00 98.50 111 VAL A C 1
ATOM 785 O O . VAL A 1 111 ? -13.540 -3.561 4.015 1.00 98.50 111 VAL A O 1
ATOM 788 N N . GLU A 1 112 ? -15.364 -2.309 3.681 1.00 98.38 112 GLU A N 1
ATOM 789 C CA . GLU A 1 112 ? -14.870 -1.121 4.397 1.00 98.38 112 GLU A CA 1
ATOM 790 C C . GLU A 1 112 ? -15.589 -0.966 5.739 1.00 98.38 112 GLU A C 1
ATOM 792 O O . GLU A 1 112 ? -16.717 -1.435 5.901 1.00 98.38 112 GLU A O 1
ATOM 797 N N . GLY A 1 113 ? -14.971 -0.255 6.679 1.00 97.75 113 GLY A N 1
ATOM 798 C CA . GLY A 1 113 ? -15.580 0.116 7.955 1.00 97.75 113 GLY A CA 1
ATOM 799 C C . GLY A 1 113 ? -15.245 1.544 8.376 1.00 97.75 113 GLY A C 1
ATOM 800 O O . GLY A 1 113 ? -14.550 2.282 7.677 1.00 97.75 113 GLY A O 1
ATOM 801 N N . ASP A 1 114 ? -15.748 1.933 9.543 1.00 97.69 114 ASP A N 1
ATOM 802 C CA . ASP A 1 114 ? -15.544 3.278 10.087 1.00 97.69 114 ASP A CA 1
ATOM 803 C C . ASP A 1 114 ? -14.161 3.429 10.740 1.00 97.69 114 ASP A C 1
ATOM 805 O O . ASP A 1 114 ? -13.557 4.501 10.691 1.00 97.69 114 ASP A O 1
ATOM 809 N N . ARG A 1 115 ? -13.674 2.364 11.392 1.00 97.75 115 ARG A N 1
ATOM 810 C CA . ARG A 1 115 ? -12.404 2.315 12.139 1.00 97.75 115 ARG A CA 1
ATOM 811 C C . ARG A 1 115 ? -11.985 0.876 12.450 1.00 97.75 115 ARG A C 1
ATOM 813 O O . ARG A 1 115 ? -12.798 -0.042 12.352 1.00 97.75 115 ARG A O 1
ATOM 820 N N . ILE A 1 116 ? -10.743 0.715 12.906 1.00 98.75 116 ILE A N 1
ATOM 821 C CA . ILE A 1 116 ? -10.211 -0.538 13.460 1.00 98.75 116 ILE A CA 1
ATOM 822 C C . ILE A 1 116 ? -10.091 -0.415 14.983 1.00 98.75 116 ILE A C 1
ATOM 824 O O . ILE A 1 116 ? -9.522 0.551 15.492 1.00 98.75 116 ILE A O 1
ATOM 828 N N . GLU A 1 117 ? -10.603 -1.406 15.713 1.00 98.62 117 GLU A N 1
ATOM 829 C CA . GLU A 1 117 ? -10.422 -1.559 17.161 1.00 98.62 117 GLU A CA 1
ATOM 830 C C . GLU A 1 117 ? -9.422 -2.657 17.495 1.00 98.62 117 GLU A C 1
ATOM 832 O O . GLU A 1 117 ? -9.507 -3.757 16.959 1.00 98.62 117 GLU A O 1
ATOM 837 N N . GLY A 1 118 ? -8.491 -2.382 18.411 1.00 98.50 118 GLY A N 1
ATOM 838 C CA . GLY A 1 118 ? -7.494 -3.371 18.840 1.00 98.50 118 GLY A CA 1
ATOM 839 C C . GLY A 1 118 ? -6.455 -3.723 17.768 1.00 98.50 118 GLY A C 1
ATOM 840 O O . GLY A 1 118 ? -5.770 -4.735 17.896 1.00 98.50 118 GLY A O 1
ATOM 841 N N . GLY A 1 119 ? -6.346 -2.912 16.711 1.00 98.38 119 GLY A N 1
ATOM 842 C CA . GLY A 1 119 ? -5.311 -3.055 15.692 1.00 98.38 119 GLY A CA 1
ATOM 843 C C . GLY A 1 119 ? -3.921 -2.707 16.227 1.00 98.38 119 GLY A C 1
ATOM 844 O O . GLY A 1 119 ? -3.763 -1.942 17.179 1.00 98.38 119 GLY A O 1
ATOM 845 N N . THR A 1 120 ? -2.894 -3.257 15.587 1.00 98.69 120 THR A N 1
ATOM 846 C CA . THR A 1 120 ? -1.496 -2.904 15.839 1.00 98.69 120 THR A CA 1
ATOM 847 C C . THR A 1 120 ? -1.092 -1.742 14.945 1.00 98.69 120 THR A C 1
ATOM 849 O O . THR A 1 120 ? -1.134 -1.852 13.721 1.00 98.69 120 THR A O 1
ATOM 852 N N . THR A 1 121 ? -0.646 -0.649 15.560 1.00 98.50 121 THR A N 1
ATOM 853 C CA . THR A 1 121 ? -0.134 0.527 14.850 1.00 98.50 121 THR A CA 1
ATOM 854 C C . THR A 1 121 ? 1.366 0.399 14.602 1.00 98.50 121 THR A C 1
ATOM 856 O O . THR A 1 121 ? 2.144 0.192 15.536 1.00 98.50 121 THR A O 1
ATOM 859 N N . ARG A 1 122 ? 1.794 0.583 13.351 1.00 98.44 122 ARG A N 1
ATOM 860 C CA . ARG A 1 122 ? 3.202 0.616 12.938 1.00 98.44 122 ARG A CA 1
ATOM 861 C C . ARG A 1 122 ? 3.494 1.897 12.170 1.00 98.44 122 ARG A C 1
ATOM 863 O O . ARG A 1 122 ? 2.746 2.266 11.270 1.00 98.44 122 ARG A O 1
ATOM 870 N N . LYS A 1 123 ? 4.600 2.561 12.507 1.00 98.56 123 LYS A N 1
ATOM 871 C CA . LYS A 1 123 ? 5.163 3.603 11.641 1.00 98.56 123 LYS A CA 1
ATOM 872 C C . LYS A 1 123 ? 5.828 2.930 10.448 1.00 98.56 123 LYS A C 1
ATOM 874 O O . LYS A 1 123 ? 6.487 1.915 10.638 1.00 98.56 123 LYS A O 1
ATOM 879 N N . LEU A 1 124 ? 5.641 3.509 9.270 1.00 98.50 124 LEU A N 1
ATOM 880 C CA . LEU A 1 124 ? 6.219 3.032 8.022 1.00 98.50 124 LEU A CA 1
ATOM 881 C C . LEU A 1 124 ? 7.357 3.951 7.574 1.00 98.50 124 LEU A C 1
ATOM 883 O O . LEU A 1 124 ? 7.217 5.180 7.608 1.00 98.50 124 LEU A O 1
ATOM 887 N N . ALA A 1 125 ? 8.442 3.347 7.109 1.00 98.56 125 ALA A N 1
ATOM 888 C CA . ALA A 1 125 ? 9.590 3.982 6.484 1.00 98.56 125 ALA A CA 1
ATOM 889 C C . ALA A 1 125 ? 10.043 3.187 5.249 1.00 98.56 125 ALA A C 1
ATOM 891 O O . ALA A 1 125 ? 9.688 2.025 5.068 1.00 98.56 125 ALA A O 1
ATOM 892 N N . VAL A 1 126 ? 10.826 3.830 4.379 1.00 98.50 126 VAL A N 1
ATOM 893 C CA . VAL A 1 126 ? 11.337 3.212 3.145 1.00 98.50 126 VAL A CA 1
ATOM 894 C C . VAL A 1 126 ? 12.079 1.909 3.446 1.00 98.50 126 VAL A C 1
ATOM 896 O O . VAL A 1 126 ? 12.968 1.879 4.294 1.00 98.50 126 VAL A O 1
ATOM 899 N N . GLY A 1 127 ? 11.741 0.856 2.702 1.00 98.19 127 GLY A N 1
ATOM 900 C CA . GLY A 1 127 ? 12.305 -0.484 2.861 1.00 98.19 127 GLY A CA 1
ATOM 901 C C . GLY A 1 127 ? 11.521 -1.391 3.809 1.00 98.19 127 GLY A C 1
ATOM 902 O O . GLY A 1 127 ? 11.774 -2.595 3.813 1.00 98.19 127 GLY A O 1
ATOM 903 N N . ASP A 1 128 ? 10.547 -0.862 4.554 1.00 98.69 128 ASP A N 1
ATOM 904 C CA . ASP A 1 128 ? 9.640 -1.704 5.328 1.00 98.69 128 ASP A CA 1
ATOM 905 C C . ASP A 1 128 ? 8.842 -2.622 4.396 1.00 98.69 128 ASP A C 1
ATOM 907 O O . ASP A 1 128 ? 8.480 -2.255 3.273 1.00 98.69 128 ASP A O 1
ATOM 911 N N . VAL A 1 129 ? 8.566 -3.828 4.882 1.00 98.25 129 VAL A N 1
ATOM 912 C CA . VAL A 1 129 ? 7.789 -4.859 4.193 1.00 98.25 129 VAL A CA 1
ATOM 913 C C . VAL A 1 129 ? 6.698 -5.332 5.137 1.00 98.25 129 VAL A C 1
ATOM 915 O O . VAL A 1 129 ? 6.952 -5.563 6.322 1.00 98.25 129 VAL A O 1
ATOM 918 N N . PHE A 1 130 ? 5.491 -5.506 4.617 1.00 97.88 130 PHE A N 1
ATOM 919 C CA . PHE A 1 130 ? 4.383 -6.066 5.371 1.00 97.88 130 PHE A CA 1
ATOM 920 C C . PHE A 1 130 ? 3.554 -7.012 4.506 1.00 97.88 130 PHE A C 1
ATOM 922 O O . PHE A 1 130 ? 3.420 -6.835 3.297 1.00 97.88 130 PHE A O 1
ATOM 929 N N . LEU A 1 131 ? 3.034 -8.044 5.165 1.00 97.94 131 LEU A N 1
ATOM 930 C CA . LEU A 1 131 ? 2.090 -9.004 4.617 1.00 97.94 131 LEU A CA 1
ATOM 931 C C . LEU A 1 131 ? 0.845 -8.969 5.498 1.00 97.94 131 LEU A C 1
ATOM 933 O O . LEU A 1 131 ? 0.938 -9.209 6.704 1.00 97.94 131 LEU A O 1
ATOM 937 N N . ILE A 1 132 ? -0.295 -8.678 4.892 1.00 98.31 132 ILE A N 1
ATOM 938 C CA . ILE A 1 132 ? -1.604 -8.668 5.529 1.00 98.31 132 ILE A CA 1
ATOM 939 C C . ILE A 1 132 ? -2.350 -9.911 5.032 1.00 98.31 132 ILE A C 1
ATOM 941 O O . ILE A 1 132 ? -2.681 -9.987 3.849 1.00 98.31 132 ILE A O 1
ATOM 945 N N . PRO A 1 133 ? -2.580 -10.924 5.885 1.00 98.25 133 PRO A N 1
ATOM 946 C CA . PRO A 1 133 ? -3.346 -12.101 5.494 1.00 98.25 133 PRO A CA 1
ATOM 947 C C . PRO A 1 133 ? -4.791 -11.747 5.131 1.00 98.25 133 PRO A C 1
ATOM 949 O O . PRO A 1 133 ? -5.372 -10.830 5.717 1.00 98.25 133 PRO A O 1
ATOM 952 N N . ALA A 1 134 ? -5.395 -12.540 4.246 1.00 98.31 134 ALA A N 1
ATOM 953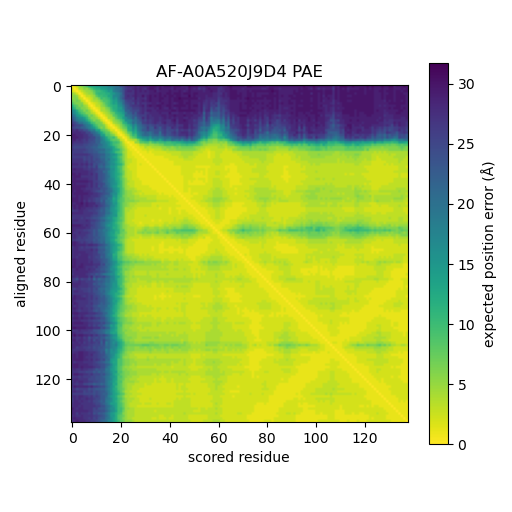 C CA . ALA A 1 134 ? -6.815 -12.439 3.928 1.00 98.31 134 ALA A CA 1
ATOM 954 C C . ALA A 1 134 ? -7.684 -12.434 5.201 1.00 98.31 134 ALA A C 1
ATOM 956 O O . ALA A 1 134 ? -7.392 -13.120 6.184 1.00 98.31 134 ALA A O 1
ATOM 957 N N . GLY A 1 135 ? -8.734 -11.614 5.197 1.00 98.25 135 GLY A N 1
ATOM 958 C CA . GLY A 1 135 ? -9.637 -11.423 6.331 1.00 98.25 135 GLY A CA 1
ATOM 959 C C . GLY A 1 135 ? -9.108 -10.499 7.437 1.00 98.25 135 GLY A C 1
ATOM 960 O O . GLY A 1 135 ? -9.804 -10.297 8.431 1.00 98.25 135 GLY A O 1
ATOM 961 N N . THR A 1 136 ? -7.914 -9.916 7.288 1.00 98.69 136 THR A N 1
ATOM 962 C CA . THR A 1 136 ? -7.308 -9.045 8.309 1.00 98.69 136 THR A CA 1
ATOM 963 C C . THR A 1 136 ? -7.645 -7.570 8.057 1.00 98.69 136 THR A C 1
ATOM 965 O O . THR A 1 136 ? -7.328 -7.065 6.977 1.00 98.69 136 THR A O 1
ATOM 968 N N . PRO A 1 137 ? -8.231 -6.843 9.031 1.00 98.56 137 PRO A N 1
ATOM 969 C CA . PRO A 1 137 ? -8.457 -5.406 8.883 1.00 98.56 137 PRO A CA 1
ATOM 970 C C . PRO A 1 137 ? -7.149 -4.632 8.746 1.00 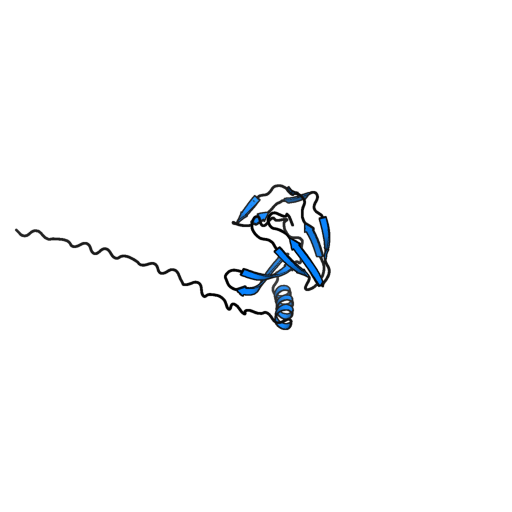98.56 137 PRO A C 1
ATOM 972 O O . PRO A 1 137 ? -6.182 -4.964 9.436 1.00 98.56 137 PRO A O 1
ATOM 975 N N . HIS A 1 138 ? -7.124 -3.614 7.890 1.00 98.19 138 HIS A N 1
ATOM 976 C CA . HIS A 1 138 ? -6.001 -2.690 7.711 1.00 98.19 138 HIS A CA 1
ATOM 977 C C . HIS A 1 138 ? -6.448 -1.295 7.246 1.00 98.19 138 HIS A C 1
ATOM 979 O O . HIS A 1 138 ? -7.621 -1.159 6.823 1.00 98.19 138 HIS A O 1
#

Sequence (138 aa):
MRPLLAAAVAIAATSSLPARTAGDPTSFAASADVRARIVALEKTMKPGQGFAMAPLVQADGTSASLEYWKAPGKPAVHPDEAEYATVMAGSGTLVSGGTLVAPKLRFPGLVEGDRIEGGTTRKLAVGDVFLIPAGTPH

Mean predicted aligned error: 8.82 Å

Radius of gyration: 23.55 Å; Cα contacts (8 Å, |Δi|>4): 229; chains: 1; bounding box: 69×43×73 Å

Foldseek 3Di:
DDDDDDDDDDDDDPDDDDDDDFFDPPWDADPVNVVVVLVVCVVPADVPRAKDKDFRTDGPNDTDIDIDGPDDDFKKAQQADKDKDFAADDKDKDWKAADAAPWDDPDVRIITHRDGDPTDIDIDDHGDIDMHDHGMID

Secondary structure (DSSP, 8-state):
----------------PPP-----TT----HHHHHHHHHHHHHHPPTT--EEEEEEEEETTEEEEEEEESSPPPPEE-SS--EEEE--SSEEEEEESSEEES-EEEETTEEE-SEEESPEEEEEETT-EEEE-TT---